Protein AF-A0A537FAM4-F1 (afdb_monomer)

Sequence (145 aa):
MVNESIRIGIANDASSLRKLSLLSYNQLAQYDSPSCYKLCAISRAAGILASRKKSRRRGLPSRTPYAVRQQLVSCYGFKTRNGGLEIPIRERETSQHTPDQAYIRRHLSTRSHCPFLHPHQEQAESLHRSRRCQVRVHFHGRSGP

Foldseek 3Di:
DLQQLLVQCVVVVNQDLVVSCVRQVVVCVPDQFDPQQSSVSSVVNSVVSVVQVVCVVVVHDDDSDDDPDDDDDPRDDFDQDPQWTWDGGGHVDTDTHRPDPVVVCVVVVVVVDDPDDDPPDDDDDDDDDDDDDDDDDDDDDDDDD

Structure (mmCIF, N/CA/C/O backbone):
data_AF-A0A537FAM4-F1
#
_entry.id   AF-A0A537FAM4-F1
#
loop_
_atom_site.group_PDB
_atom_site.id
_atom_site.type_symbol
_atom_site.label_atom_id
_atom_site.label_alt_id
_atom_site.label_comp_id
_atom_site.label_asym_id
_atom_site.label_entity_id
_atom_site.label_seq_id
_atom_site.pdbx_PDB_ins_code
_atom_site.Cartn_x
_atom_site.Cartn_y
_atom_site.Cartn_z
_atom_site.occupancy
_atom_site.B_iso_or_equiv
_atom_site.auth_seq_id
_atom_site.auth_comp_id
_atom_site.auth_asym_id
_atom_site.auth_atom_id
_atom_site.pdbx_PDB_model_num
ATOM 1 N N . MET A 1 1 ? -0.454 -7.161 -3.845 1.00 91.75 1 MET A N 1
ATOM 2 C CA . MET A 1 1 ? 0.377 -6.212 -3.064 1.00 91.75 1 MET A CA 1
ATOM 3 C C . MET A 1 1 ? -0.455 -5.300 -2.160 1.00 91.75 1 MET A C 1
ATOM 5 O O . MET A 1 1 ? -0.383 -5.498 -0.960 1.00 91.75 1 MET A O 1
ATOM 9 N N . VAL A 1 2 ? -1.291 -4.374 -2.670 1.00 94.00 2 VAL A N 1
ATOM 10 C CA . VAL A 1 2 ? -2.088 -3.451 -1.811 1.00 94.00 2 VAL A CA 1
ATOM 11 C C . VAL A 1 2 ? -2.972 -4.201 -0.811 1.00 94.00 2 VAL A C 1
ATOM 13 O O . VAL A 1 2 ? -2.919 -3.919 0.381 1.00 94.00 2 VAL A O 1
ATOM 16 N N . ASN A 1 3 ? -3.750 -5.183 -1.279 1.00 94.88 3 ASN A N 1
ATOM 17 C CA . ASN A 1 3 ? -4.615 -5.987 -0.408 1.00 94.88 3 ASN A CA 1
ATOM 18 C C . ASN A 1 3 ? -3.827 -6.772 0.645 1.00 94.88 3 ASN A C 1
ATOM 20 O O . ASN A 1 3 ? -4.286 -6.891 1.775 1.00 94.88 3 ASN A O 1
ATOM 24 N N . GLU A 1 4 ? -2.621 -7.229 0.307 1.00 95.06 4 GLU A N 1
ATOM 25 C CA . GLU A 1 4 ? -1.744 -7.916 1.255 1.00 95.06 4 GLU A CA 1
ATOM 26 C C . GLU A 1 4 ? -1.268 -6.954 2.350 1.00 95.06 4 GLU A C 1
ATOM 28 O O . GLU A 1 4 ? -1.442 -7.218 3.535 1.00 95.06 4 GLU A O 1
ATOM 33 N N . SER A 1 5 ? -0.810 -5.758 1.972 1.00 95.56 5 SER A N 1
ATOM 34 C CA . SER A 1 5 ? -0.469 -4.702 2.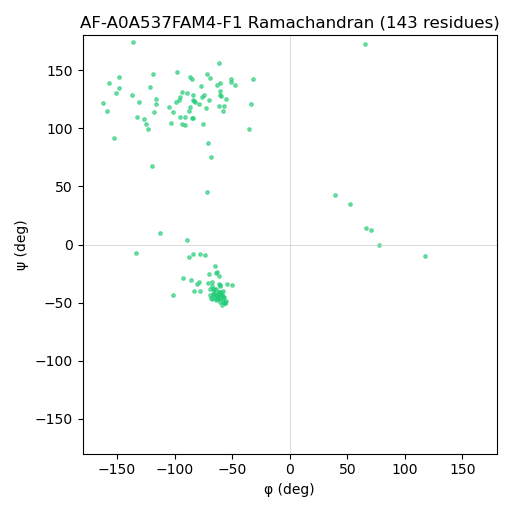933 1.00 95.56 5 SER A CA 1
ATOM 35 C C . SER A 1 5 ? -1.667 -4.267 3.786 1.00 95.56 5 SER A C 1
ATOM 37 O O . SER A 1 5 ? -1.499 -3.965 4.965 1.00 95.56 5 SER A O 1
ATOM 39 N N . ILE A 1 6 ? -2.888 -4.261 3.236 1.00 96.44 6 ILE A N 1
ATOM 40 C CA . ILE A 1 6 ? -4.110 -4.009 4.013 1.00 96.44 6 ILE A CA 1
ATOM 41 C C . ILE A 1 6 ? -4.320 -5.112 5.056 1.00 96.44 6 ILE A C 1
ATOM 43 O O . ILE A 1 6 ? -4.560 -4.793 6.219 1.00 96.44 6 ILE A O 1
ATOM 47 N N . ARG A 1 7 ? -4.209 -6.391 4.671 1.00 96.69 7 ARG A N 1
ATOM 48 C CA . ARG A 1 7 ? -4.351 -7.529 5.593 1.00 96.69 7 ARG A CA 1
ATOM 49 C C . ARG A 1 7 ? -3.345 -7.449 6.739 1.00 96.69 7 ARG A C 1
ATOM 51 O O . ARG A 1 7 ? -3.753 -7.504 7.898 1.00 96.69 7 ARG A O 1
ATOM 58 N N . ILE A 1 8 ? -2.069 -7.224 6.421 1.00 96.62 8 ILE A N 1
ATOM 59 C CA . ILE A 1 8 ? -0.991 -7.046 7.406 1.00 96.62 8 ILE A CA 1
ATOM 60 C C . ILE A 1 8 ? -1.304 -5.871 8.339 1.00 96.62 8 ILE A C 1
ATOM 62 O O . ILE A 1 8 ? -1.177 -5.986 9.559 1.00 96.62 8 ILE A O 1
ATOM 66 N N . GLY A 1 9 ? -1.759 -4.745 7.784 1.00 96.50 9 GLY A N 1
ATOM 67 C CA . GLY A 1 9 ? -2.102 -3.558 8.560 1.00 96.50 9 GLY A CA 1
ATOM 68 C C . GLY A 1 9 ? -3.276 -3.765 9.515 1.00 96.50 9 GLY A C 1
ATOM 69 O O . GLY A 1 9 ? -3.234 -3.278 10.642 1.00 96.50 9 GLY A O 1
ATOM 70 N N . ILE A 1 10 ? -4.296 -4.524 9.108 1.00 95.81 10 ILE A N 1
ATOM 71 C CA . ILE A 1 10 ? -5.434 -4.871 9.971 1.00 95.81 10 ILE A CA 1
ATOM 72 C C . ILE A 1 10 ? -4.998 -5.805 11.098 1.00 95.81 10 ILE A C 1
ATOM 74 O O . ILE A 1 10 ? -5.345 -5.539 12.245 1.00 95.81 10 ILE A O 1
ATOM 78 N N . ALA A 1 11 ? -4.214 -6.842 10.789 1.00 96.19 11 ALA A N 1
ATOM 79 C CA . ALA A 1 11 ? -3.727 -7.799 11.783 1.00 96.19 11 ALA A CA 1
ATOM 80 C C . ALA A 1 11 ? -2.852 -7.145 12.873 1.00 96.19 11 ALA A C 1
ATOM 82 O O . ALA A 1 11 ? -2.811 -7.630 13.996 1.00 96.19 11 ALA A O 1
ATOM 83 N N . ASN A 1 12 ? -2.187 -6.026 12.562 1.00 95.62 12 ASN A N 1
ATOM 84 C CA . ASN A 1 12 ? -1.235 -5.349 13.454 1.00 95.62 12 ASN A CA 1
ATOM 85 C C . ASN A 1 12 ? -1.703 -3.960 13.961 1.00 95.62 12 ASN A C 1
ATOM 87 O O . ASN A 1 12 ? -0.879 -3.189 14.478 1.00 95.62 12 ASN A O 1
ATOM 91 N N . ASP A 1 13 ? -2.975 -3.591 13.729 1.00 93.75 13 ASP A N 1
ATOM 92 C CA . ASP A 1 13 ? -3.549 -2.230 13.879 1.00 93.75 13 ASP A CA 1
ATOM 93 C C . ASP A 1 13 ? -2.583 -1.115 13.411 1.00 93.75 13 ASP A C 1
ATOM 95 O O . ASP A 1 13 ? -2.384 -0.071 14.040 1.00 93.75 13 ASP A O 1
ATOM 99 N N . ALA A 1 14 ? -1.916 -1.349 12.280 1.00 95.56 14 ALA A N 1
ATOM 100 C CA . ALA A 1 14 ? -0.954 -0.431 11.692 1.00 95.56 14 ALA A CA 1
ATOM 101 C C . ALA A 1 14 ? -1.636 0.437 10.630 1.00 95.56 14 ALA A C 1
ATOM 103 O O . ALA A 1 14 ? -2.265 -0.061 9.706 1.00 95.56 14 ALA A O 1
ATOM 104 N N . SER A 1 15 ? -1.498 1.758 10.749 1.00 93.81 15 SER A N 1
ATOM 105 C CA . SER A 1 15 ? -2.027 2.731 9.773 1.00 93.81 15 SER A CA 1
ATOM 106 C C . SER A 1 15 ? -1.020 3.814 9.383 1.00 93.81 15 SER A C 1
ATOM 108 O O . SER A 1 15 ? -1.289 4.598 8.478 1.00 93.81 15 SER A O 1
ATOM 110 N N . SER A 1 16 ? 0.143 3.868 10.041 1.00 95.50 16 SER A N 1
ATOM 111 C CA . SER A 1 16 ? 1.231 4.761 9.650 1.00 95.50 16 SER A CA 1
ATOM 112 C C . SER A 1 16 ? 2.081 4.115 8.562 1.00 95.50 16 SER A C 1
ATOM 114 O O . SER A 1 16 ? 2.355 2.914 8.611 1.00 95.50 16 SER A O 1
ATOM 116 N N . LEU A 1 17 ? 2.541 4.930 7.610 1.00 95.31 17 LEU A N 1
ATOM 117 C CA . LEU A 1 17 ? 3.401 4.471 6.521 1.00 95.31 17 LEU A CA 1
ATOM 118 C C . LEU A 1 17 ? 4.650 3.762 7.058 1.00 95.31 17 LEU A C 1
ATOM 120 O O . LEU A 1 17 ? 4.929 2.639 6.665 1.00 95.31 17 LEU A O 1
ATOM 124 N N . ARG A 1 18 ? 5.341 4.369 8.032 1.00 96.19 18 ARG A N 1
ATOM 125 C CA . ARG A 1 18 ? 6.561 3.809 8.636 1.00 96.19 18 ARG A CA 1
ATOM 126 C C . ARG A 1 18 ? 6.351 2.402 9.209 1.00 96.19 18 ARG A C 1
ATOM 128 O O . ARG A 1 18 ? 7.123 1.502 8.893 1.00 96.19 18 ARG A O 1
ATOM 135 N N . LYS A 1 19 ? 5.308 2.203 10.029 1.00 96.44 19 LYS A N 1
ATOM 136 C CA . LYS A 1 19 ? 5.022 0.895 10.647 1.00 96.44 19 LYS A CA 1
ATOM 137 C C . LYS A 1 19 ? 4.623 -0.128 9.585 1.00 96.44 19 LYS A C 1
ATOM 139 O O . LYS A 1 19 ? 5.084 -1.263 9.625 1.00 96.44 19 LYS A O 1
ATOM 144 N N . LEU A 1 20 ? 3.795 0.277 8.622 1.00 96.44 20 LEU A N 1
ATOM 145 C CA . LEU A 1 20 ? 3.327 -0.622 7.573 1.00 96.44 20 LEU A CA 1
ATOM 146 C C . LEU A 1 20 ? 4.455 -1.042 6.624 1.00 96.44 20 LEU A C 1
ATOM 148 O O . LEU A 1 20 ? 4.478 -2.200 6.219 1.00 96.44 20 LEU A O 1
ATOM 152 N N . SER A 1 21 ? 5.405 -0.150 6.330 1.00 95.38 21 SER A N 1
ATOM 153 C CA . SER A 1 21 ? 6.608 -0.471 5.557 1.00 95.38 21 SER A CA 1
ATOM 154 C C . SER A 1 21 ? 7.450 -1.538 6.242 1.00 95.38 21 SER A C 1
ATOM 156 O O . SER A 1 21 ? 7.768 -2.537 5.609 1.00 95.38 21 SER A O 1
ATOM 158 N N . LEU A 1 22 ? 7.738 -1.383 7.538 1.00 95.81 22 LEU A N 1
ATOM 159 C CA . LEU A 1 22 ? 8.531 -2.364 8.286 1.00 95.81 22 LEU A CA 1
ATOM 160 C C . LEU A 1 22 ? 7.884 -3.759 8.286 1.00 95.81 22 LEU A C 1
ATOM 162 O O . LEU A 1 22 ? 8.572 -4.758 8.114 1.00 95.81 22 LEU A O 1
ATOM 166 N N . LEU A 1 23 ? 6.559 -3.820 8.442 1.00 96.06 23 LEU A N 1
ATOM 167 C CA . LEU A 1 23 ? 5.820 -5.084 8.502 1.00 96.06 23 LEU A CA 1
ATOM 168 C C . LEU A 1 23 ? 5.603 -5.720 7.123 1.00 96.06 23 LEU A C 1
ATOM 170 O O . LEU A 1 23 ? 5.674 -6.936 6.981 1.00 96.06 23 LEU A O 1
ATOM 174 N N . SER A 1 24 ? 5.298 -4.906 6.110 1.00 96.00 24 SER A N 1
ATOM 175 C CA . SER A 1 24 ? 4.837 -5.409 4.811 1.00 96.00 24 SER A CA 1
ATOM 176 C C . SER A 1 24 ? 5.964 -5.620 3.814 1.00 96.00 24 SER A C 1
ATOM 178 O O . SER A 1 24 ? 5.827 -6.467 2.940 1.00 96.00 24 SER A O 1
ATOM 180 N N . TYR A 1 25 ? 7.062 -4.861 3.893 1.00 93.62 25 TYR A N 1
ATOM 181 C CA . TYR A 1 25 ? 8.061 -4.849 2.821 1.00 93.62 25 TYR A CA 1
ATOM 182 C C . TYR A 1 25 ? 8.712 -6.221 2.609 1.00 93.62 25 TYR A C 1
ATOM 184 O O . TYR A 1 25 ? 8.764 -6.696 1.478 1.00 93.62 25 TYR A O 1
ATOM 192 N N . ASN A 1 26 ? 9.100 -6.898 3.695 1.00 91.75 26 ASN A N 1
ATOM 193 C CA . ASN A 1 26 ? 9.684 -8.240 3.622 1.00 91.75 26 ASN A CA 1
ATOM 194 C C . ASN A 1 26 ? 8.677 -9.283 3.118 1.00 91.75 26 ASN A C 1
ATOM 196 O O . ASN A 1 26 ? 9.033 -10.131 2.309 1.00 91.75 26 ASN A O 1
ATOM 200 N N . GLN A 1 27 ? 7.403 -9.187 3.512 1.00 93.12 27 GLN A N 1
ATOM 201 C CA . GLN A 1 27 ? 6.365 -10.094 3.003 1.00 93.12 27 GLN A CA 1
ATOM 202 C C . GLN A 1 27 ? 6.081 -9.868 1.515 1.00 93.12 27 GLN A C 1
ATOM 204 O O . GLN A 1 27 ? 5.779 -10.800 0.777 1.00 93.12 27 GLN A O 1
ATOM 209 N N . LEU A 1 28 ? 6.207 -8.626 1.043 1.00 91.62 28 LEU A N 1
ATOM 210 C CA . LEU A 1 28 ? 6.073 -8.306 -0.372 1.00 91.62 28 LEU A CA 1
ATOM 211 C C . LEU A 1 28 ? 7.323 -8.668 -1.194 1.00 91.62 28 LEU A C 1
ATOM 213 O O . LEU A 1 28 ? 7.269 -8.582 -2.421 1.00 91.62 28 LEU A O 1
ATOM 217 N N . ALA A 1 29 ? 8.436 -9.069 -0.572 1.00 88.12 29 ALA A N 1
ATOM 218 C CA . ALA A 1 29 ? 9.655 -9.436 -1.294 1.00 88.12 29 ALA A CA 1
ATOM 219 C C . ALA A 1 29 ? 9.461 -10.671 -2.190 1.00 88.12 29 ALA A C 1
ATOM 221 O O . ALA A 1 29 ? 10.136 -10.780 -3.207 1.00 88.12 29 ALA A O 1
ATOM 222 N N . GLN A 1 30 ? 8.486 -11.531 -1.873 1.00 89.94 30 GLN A N 1
ATOM 223 C CA . GLN A 1 30 ? 8.122 -12.703 -2.678 1.00 89.94 30 GLN A CA 1
ATOM 224 C C . GLN A 1 30 ? 7.562 -12.361 -4.071 1.00 89.94 30 GLN A C 1
ATOM 226 O O . GLN A 1 30 ? 7.495 -13.229 -4.936 1.00 89.94 30 GLN A O 1
ATOM 231 N N . TYR A 1 31 ? 7.106 -11.122 -4.293 1.00 88.62 31 TYR A N 1
ATOM 232 C CA . TYR A 1 31 ? 6.600 -10.702 -5.597 1.00 88.62 31 TYR A CA 1
ATOM 233 C C . TYR A 1 31 ? 7.765 -10.262 -6.491 1.00 88.62 31 TYR A C 1
ATOM 235 O O . TYR A 1 31 ? 8.482 -9.316 -6.137 1.00 88.62 31 TYR A O 1
ATOM 243 N N . ASP A 1 32 ? 7.877 -10.878 -7.674 1.00 87.44 32 ASP A N 1
ATOM 244 C CA . ASP A 1 32 ? 8.748 -10.451 -8.782 1.00 87.44 32 ASP A CA 1
ATOM 245 C C . ASP A 1 32 ? 8.232 -9.127 -9.362 1.00 87.44 32 ASP A C 1
ATOM 247 O O . ASP A 1 32 ? 7.514 -9.062 -10.355 1.00 87.44 32 ASP A O 1
ATOM 251 N N . SER A 1 33 ? 8.475 -8.053 -8.619 1.00 84.38 33 SER A N 1
ATOM 252 C CA . SER A 1 33 ? 8.024 -6.707 -8.934 1.00 84.38 33 SER A CA 1
ATOM 253 C C . SER A 1 33 ? 9.040 -5.693 -8.411 1.00 84.38 33 SER A C 1
ATOM 255 O O . SER A 1 33 ? 9.587 -5.893 -7.319 1.00 84.38 33 SER A O 1
ATOM 257 N N . PRO A 1 34 ? 9.263 -4.587 -9.139 1.00 86.25 34 PRO A N 1
ATOM 258 C CA . PRO A 1 34 ? 10.133 -3.509 -8.701 1.00 86.25 34 PRO A CA 1
ATOM 259 C C . PRO A 1 34 ? 9.813 -3.006 -7.288 1.00 86.25 34 PRO A C 1
ATOM 261 O O . PRO A 1 34 ? 8.647 -2.831 -6.908 1.00 86.25 34 PRO A O 1
ATOM 264 N N . SER A 1 35 ? 10.860 -2.674 -6.531 1.00 87.88 35 SER A N 1
ATOM 265 C CA . SER A 1 35 ? 10.756 -2.033 -5.209 1.00 87.88 35 SER A CA 1
ATOM 266 C C . SER A 1 35 ? 9.838 -0.802 -5.187 1.00 87.88 35 SER A C 1
ATOM 268 O O . SER A 1 35 ? 9.089 -0.610 -4.224 1.00 87.88 35 SER A O 1
ATOM 270 N N . CYS A 1 36 ? 9.797 -0.008 -6.263 1.00 85.06 36 CYS A N 1
ATOM 271 C CA . CYS A 1 36 ? 8.892 1.136 -6.361 1.00 85.06 36 CYS A CA 1
ATOM 272 C C . CYS A 1 36 ? 7.413 0.740 -6.261 1.00 85.06 36 CYS A C 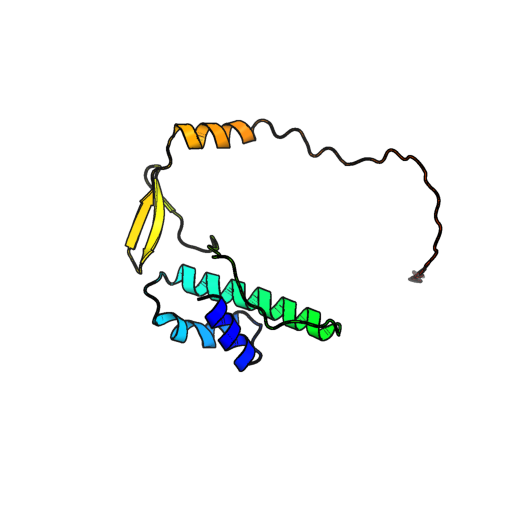1
ATOM 274 O O . CYS A 1 36 ? 6.662 1.380 -5.525 1.00 85.06 36 CYS A O 1
ATOM 276 N N . TYR A 1 37 ? 6.988 -0.342 -6.918 1.00 87.38 37 TYR A N 1
ATOM 277 C CA . TYR A 1 37 ? 5.605 -0.815 -6.850 1.00 87.38 37 TYR A CA 1
ATOM 278 C C . TYR A 1 37 ? 5.268 -1.408 -5.481 1.00 87.38 37 TYR A C 1
ATOM 280 O O . TYR A 1 37 ? 4.154 -1.199 -4.990 1.00 87.38 37 TYR A O 1
ATOM 288 N N . LYS A 1 38 ? 6.238 -2.048 -4.811 1.00 90.12 38 LYS A N 1
ATOM 289 C CA . LYS A 1 38 ? 6.110 -2.491 -3.409 1.00 90.12 38 LYS A CA 1
ATOM 290 C C . LYS A 1 38 ? 5.816 -1.302 -2.495 1.00 90.12 38 LYS A C 1
ATOM 292 O O . LYS A 1 38 ? 4.813 -1.303 -1.781 1.00 90.12 38 LYS A O 1
ATOM 297 N N . LEU A 1 39 ? 6.621 -0.246 -2.577 1.00 90.56 39 LEU A N 1
ATOM 298 C CA . LEU A 1 39 ? 6.443 0.963 -1.768 1.00 90.56 39 LEU A CA 1
ATOM 299 C C . LEU A 1 39 ? 5.148 1.715 -2.105 1.00 90.56 39 LEU A C 1
ATOM 301 O O . LEU A 1 39 ? 4.432 2.136 -1.193 1.00 90.56 39 LEU A O 1
ATOM 305 N N . CYS A 1 40 ? 4.794 1.829 -3.389 1.00 90.12 40 CYS A N 1
ATOM 306 C CA . CYS A 1 40 ? 3.524 2.415 -3.819 1.00 90.12 40 CYS A CA 1
ATOM 307 C C . CYS A 1 40 ? 2.325 1.659 -3.222 1.00 90.12 40 CYS A C 1
ATOM 309 O O . CYS A 1 40 ? 1.367 2.282 -2.751 1.00 90.12 40 CYS A O 1
ATOM 311 N N . ALA A 1 41 ? 2.377 0.323 -3.207 1.00 92.19 41 ALA A N 1
ATOM 312 C CA . ALA A 1 41 ? 1.315 -0.503 -2.651 1.00 92.19 41 ALA A CA 1
ATOM 313 C C . ALA A 1 41 ? 1.149 -0.294 -1.137 1.00 92.19 41 ALA A C 1
ATOM 315 O O . ALA A 1 41 ? 0.023 -0.135 -0.658 1.00 92.19 41 ALA A O 1
ATOM 316 N N . ILE A 1 42 ? 2.263 -0.222 -0.402 1.00 94.12 42 ILE A N 1
ATOM 317 C CA . ILE A 1 42 ? 2.272 0.044 1.044 1.00 94.12 42 ILE A CA 1
ATOM 318 C C . ILE A 1 42 ? 1.732 1.448 1.335 1.00 94.12 42 ILE A C 1
ATOM 320 O O . ILE A 1 42 ? 0.862 1.608 2.192 1.00 94.12 42 ILE A O 1
ATOM 324 N N . SER A 1 43 ? 2.188 2.462 0.595 1.00 93.12 43 SER A N 1
ATOM 325 C CA . SER A 1 43 ? 1.721 3.848 0.737 1.00 93.12 43 SER A CA 1
ATOM 326 C C . SER A 1 43 ? 0.209 3.963 0.538 1.00 93.12 43 SER A C 1
ATOM 328 O O . SER A 1 43 ? -0.509 4.539 1.363 1.00 93.12 43 SER A O 1
ATOM 330 N N . ARG A 1 44 ? -0.308 3.309 -0.506 1.00 93.94 44 ARG A N 1
ATOM 331 C CA . ARG A 1 44 ? -1.744 3.251 -0.779 1.00 93.94 44 ARG A CA 1
ATOM 332 C C . ARG A 1 44 ? -2.522 2.556 0.340 1.00 93.94 44 ARG A C 1
ATOM 334 O O . ARG A 1 44 ? -3.550 3.080 0.773 1.00 93.94 44 ARG A O 1
ATOM 341 N N . ALA A 1 45 ? -2.038 1.413 0.823 1.00 95.19 45 ALA A N 1
ATOM 342 C CA . ALA A 1 45 ? -2.663 0.687 1.925 1.00 95.19 45 ALA A CA 1
ATOM 343 C C . ALA A 1 45 ? -2.696 1.523 3.216 1.00 95.19 45 ALA A C 1
ATOM 345 O O . ALA A 1 45 ? -3.737 1.592 3.871 1.00 95.19 45 ALA A O 1
ATOM 346 N N . ALA A 1 46 ? -1.609 2.228 3.540 1.00 95.81 46 ALA A N 1
ATOM 347 C CA . ALA A 1 46 ? -1.542 3.112 4.700 1.00 95.81 46 ALA A CA 1
ATOM 348 C C . ALA A 1 46 ? -2.607 4.220 4.635 1.00 95.81 46 ALA A C 1
ATOM 350 O O . ALA A 1 46 ? -3.320 4.440 5.614 1.00 95.81 46 ALA A O 1
ATOM 351 N N . GLY A 1 47 ? -2.794 4.854 3.472 1.00 94.88 47 GLY A N 1
ATOM 352 C CA . GLY A 1 47 ? -3.842 5.862 3.274 1.00 94.88 47 GLY A CA 1
ATOM 353 C C . GLY A 1 47 ? -5.258 5.315 3.496 1.00 94.88 47 GLY A C 1
ATOM 354 O O . GLY A 1 47 ? -6.069 5.932 4.191 1.00 94.88 47 GLY A O 1
ATOM 355 N N . ILE A 1 48 ? -5.546 4.120 2.970 1.00 95.06 48 ILE A N 1
ATOM 356 C CA . ILE A 1 48 ? -6.838 3.440 3.160 1.00 95.06 48 ILE A CA 1
ATOM 357 C C . ILE A 1 48 ? -7.076 3.129 4.646 1.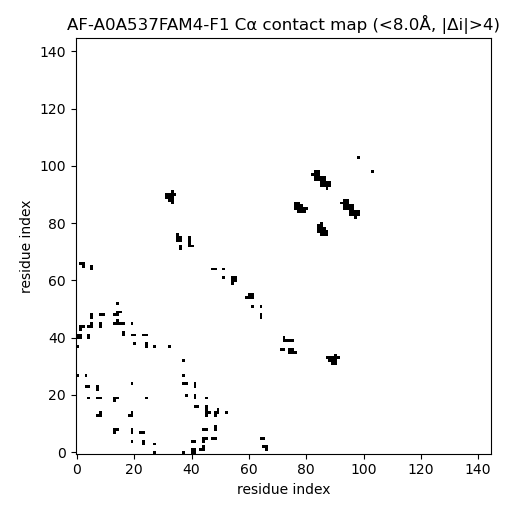00 95.06 48 ILE A C 1
ATOM 359 O O . ILE A 1 48 ? -8.148 3.416 5.185 1.00 95.06 48 ILE A O 1
ATOM 363 N N . LEU A 1 49 ? -6.069 2.586 5.333 1.00 96.38 49 LEU A N 1
ATOM 364 C CA . LEU A 1 49 ? -6.148 2.233 6.751 1.00 96.38 49 LEU A CA 1
ATOM 365 C C . LEU A 1 49 ? -6.278 3.470 7.648 1.00 96.38 49 LEU A C 1
ATOM 367 O O . LEU A 1 49 ? -7.051 3.454 8.607 1.00 96.38 49 LEU A O 1
ATOM 371 N N . ALA A 1 50 ? -5.584 4.562 7.325 1.00 95.94 50 ALA A N 1
ATOM 372 C CA . ALA A 1 50 ? -5.713 5.835 8.027 1.00 95.94 50 ALA A CA 1
ATOM 373 C C . ALA A 1 50 ? -7.125 6.423 7.878 1.00 95.94 50 ALA A C 1
ATOM 375 O O . ALA A 1 50 ? -7.723 6.848 8.871 1.00 95.94 50 ALA A O 1
ATOM 376 N N . SER A 1 51 ? -7.693 6.379 6.667 1.00 94.81 51 SER A N 1
ATOM 377 C CA . SER A 1 51 ? -9.077 6.793 6.408 1.00 94.81 51 SER A CA 1
ATOM 378 C C . SER A 1 51 ? -10.077 5.951 7.207 1.00 94.81 51 SER A C 1
ATOM 380 O O . SER A 1 51 ? -10.922 6.497 7.919 1.00 94.81 51 SER A O 1
ATOM 382 N N . ARG A 1 52 ? -9.910 4.621 7.213 1.00 94.19 52 ARG A N 1
ATOM 383 C CA . ARG A 1 52 ? -10.705 3.713 8.055 1.00 94.19 52 ARG A CA 1
ATOM 384 C C . ARG A 1 52 ? -10.587 4.046 9.538 1.00 94.19 52 ARG A C 1
ATOM 386 O O . ARG A 1 52 ? -11.6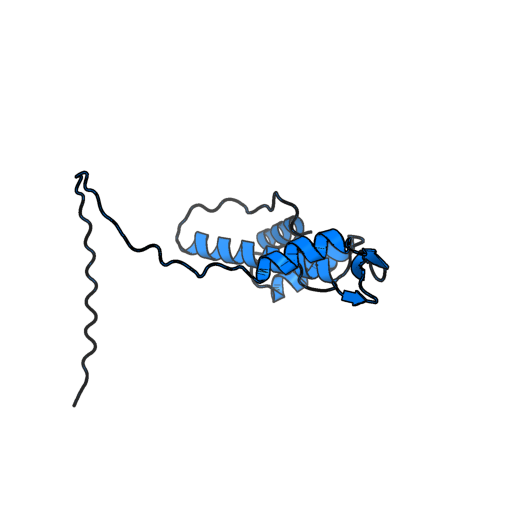00 4.136 10.224 1.00 94.19 52 ARG A O 1
ATOM 393 N N . LYS A 1 53 ? -9.372 4.270 10.045 1.00 93.94 53 LYS A N 1
ATOM 394 C CA . LYS A 1 53 ? -9.146 4.649 11.449 1.00 93.94 53 LYS A CA 1
A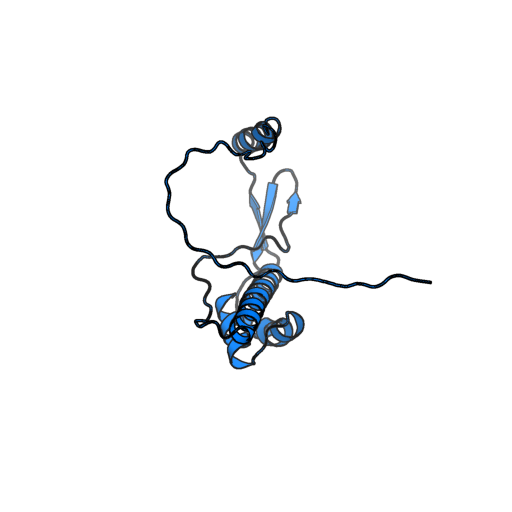TOM 395 C C . LYS A 1 53 ? -9.835 5.974 11.787 1.00 93.94 53 LYS A C 1
ATOM 397 O O . LYS A 1 53 ? -10.334 6.124 12.899 1.00 93.94 53 LYS A O 1
ATOM 402 N N . LYS A 1 54 ? -9.882 6.926 10.850 1.00 94.56 54 LYS A N 1
ATOM 403 C CA . LYS A 1 54 ? -10.606 8.199 10.999 1.00 94.56 54 LYS A CA 1
ATOM 404 C C . LYS A 1 54 ? -12.125 8.001 10.996 1.00 94.56 54 LYS A C 1
ATOM 406 O O . LYS A 1 54 ? -12.800 8.586 11.832 1.00 94.56 54 LYS A O 1
ATOM 411 N N . SER A 1 55 ? -12.647 7.164 10.102 1.00 93.56 55 SER A N 1
ATOM 412 C CA . SER A 1 55 ? -14.072 6.808 10.034 1.00 93.56 55 SER A CA 1
ATOM 413 C C . SER A 1 55 ? -14.540 6.103 11.315 1.00 93.56 55 SER A C 1
ATOM 415 O O . SER A 1 55 ? -15.500 6.544 11.943 1.00 93.56 55 SER A O 1
ATOM 417 N N . ARG A 1 56 ? -13.770 5.116 11.794 1.00 92.50 56 ARG A N 1
ATOM 418 C CA . ARG A 1 56 ? -14.025 4.399 13.054 1.00 92.50 56 ARG A CA 1
ATOM 419 C C . ARG A 1 56 ? -14.070 5.334 14.263 1.00 92.50 56 ARG A C 1
ATOM 421 O O . ARG A 1 56 ? -14.941 5.191 15.109 1.00 92.50 56 ARG A O 1
ATOM 428 N N . ARG A 1 57 ? -13.179 6.332 14.323 1.00 93.62 57 ARG A N 1
ATOM 429 C CA . ARG A 1 57 ? -13.192 7.360 15.383 1.00 93.62 57 ARG A CA 1
ATOM 430 C C . ARG A 1 57 ? -14.458 8.224 15.388 1.00 93.62 57 ARG A C 1
ATOM 432 O O . ARG A 1 57 ? -14.779 8.789 16.420 1.00 93.62 57 ARG A O 1
ATOM 439 N N . ARG A 1 58 ? -15.158 8.340 14.257 1.00 95.31 58 ARG A N 1
ATOM 440 C CA . ARG A 1 58 ? -16.416 9.094 14.127 1.00 95.31 58 ARG A CA 1
ATOM 441 C C . ARG A 1 58 ? -17.658 8.241 14.415 1.00 95.31 58 ARG A C 1
ATOM 443 O O . ARG A 1 58 ? -18.761 8.723 14.209 1.00 95.31 58 ARG A O 1
ATOM 450 N N . GLY A 1 59 ? -17.489 6.975 14.813 1.00 93.00 59 GLY A N 1
ATOM 451 C CA . GLY A 1 59 ? -18.603 6.042 15.014 1.00 93.00 59 GLY A CA 1
ATOM 452 C C . GLY A 1 59 ? -19.282 5.591 13.718 1.00 93.00 59 GLY A C 1
ATOM 453 O O . GLY A 1 59 ? -20.351 4.994 13.763 1.00 93.00 59 GLY A O 1
ATOM 454 N N . LEU A 1 60 ? -18.680 5.863 12.554 1.00 91.25 60 LEU A N 1
ATOM 455 C CA . LEU A 1 60 ? -19.245 5.440 11.279 1.00 91.25 60 LEU A CA 1
ATOM 456 C C . LEU A 1 60 ? -18.982 3.942 11.061 1.00 91.25 60 LEU A C 1
ATOM 458 O O . LEU A 1 60 ? -17.852 3.483 11.280 1.00 91.25 60 LEU A O 1
ATOM 462 N N . PRO A 1 61 ? -19.981 3.176 10.586 1.00 88.56 61 PRO A N 1
ATOM 463 C CA . PRO A 1 61 ? -19.776 1.781 10.234 1.00 88.56 61 PRO A CA 1
ATOM 464 C C . PRO A 1 61 ? -18.738 1.693 9.109 1.00 88.56 61 PRO A C 1
ATOM 466 O O . PRO A 1 61 ? -18.918 2.235 8.020 1.00 88.56 61 PRO A O 1
ATOM 469 N N . SER A 1 62 ? -17.621 1.013 9.375 1.00 87.12 62 SER A N 1
ATOM 470 C CA . SER A 1 62 ? -16.540 0.833 8.404 1.00 87.12 62 SER A CA 1
ATOM 471 C C . SER A 1 62 ? -16.352 -0.643 8.093 1.00 87.12 62 SER A C 1
ATOM 473 O O . SER A 1 62 ? -15.845 -1.404 8.920 1.00 87.12 62 SER A O 1
ATOM 475 N N . ARG A 1 63 ? -16.642 -1.020 6.845 1.00 88.75 63 ARG A N 1
ATOM 476 C CA . ARG A 1 63 ? -16.298 -2.339 6.299 1.00 88.75 63 ARG A CA 1
ATOM 477 C C . ARG A 1 63 ? -14.779 -2.558 6.304 1.00 88.75 63 ARG A C 1
ATOM 479 O O . ARG A 1 63 ? -13.995 -1.602 6.282 1.00 88.75 63 ARG A O 1
ATOM 486 N N . THR A 1 64 ? -14.367 -3.826 6.320 1.00 90.25 64 THR A N 1
ATOM 487 C CA . THR A 1 64 ? -12.988 -4.232 6.032 1.00 90.25 64 THR A CA 1
ATOM 488 C C . THR A 1 64 ? -12.588 -3.725 4.642 1.00 90.25 64 THR A C 1
ATOM 490 O O . THR A 1 64 ? -13.248 -4.068 3.660 1.00 90.25 64 THR A O 1
ATOM 493 N N . PRO A 1 65 ? -11.552 -2.879 4.545 1.00 91.81 65 PRO A N 1
ATOM 494 C CA . PRO A 1 65 ? -11.151 -2.282 3.286 1.00 91.81 65 PRO A CA 1
ATOM 495 C C . PRO A 1 65 ? -10.557 -3.342 2.362 1.00 91.81 65 PRO A C 1
ATOM 497 O O . PRO A 1 65 ? -9.838 -4.233 2.808 1.00 91.81 65 PRO A O 1
ATOM 500 N N . TYR A 1 66 ? -10.838 -3.212 1.070 1.00 92.81 66 TYR A N 1
ATOM 501 C CA . TYR A 1 66 ? -10.296 -4.072 0.027 1.00 92.81 66 TYR A CA 1
ATOM 502 C C . TYR A 1 66 ? -10.208 -3.275 -1.277 1.00 92.81 66 TYR A C 1
ATOM 504 O O . TYR A 1 66 ? -11.164 -2.604 -1.670 1.00 92.81 66 TYR A O 1
ATOM 512 N N . ALA A 1 67 ? -9.057 -3.315 -1.939 1.00 89.81 67 ALA A N 1
ATOM 513 C CA . ALA A 1 67 ? -8.848 -2.701 -3.240 1.00 89.81 67 ALA A CA 1
ATOM 514 C C . ALA A 1 67 ? -9.308 -3.668 -4.340 1.00 89.81 67 ALA A C 1
ATOM 516 O O . ALA A 1 67 ? -8.669 -4.689 -4.585 1.00 89.81 67 ALA A O 1
ATOM 517 N N . VAL A 1 68 ? -10.430 -3.341 -4.986 1.00 87.38 68 VAL A N 1
ATOM 518 C CA . VAL A 1 68 ? -11.028 -4.153 -6.063 1.00 87.38 68 VAL A CA 1
ATOM 519 C C . VAL A 1 68 ? -10.369 -3.870 -7.413 1.00 87.38 68 VAL A C 1
ATOM 521 O O . VAL A 1 68 ? -10.123 -4.780 -8.196 1.00 87.38 68 VAL A O 1
ATOM 524 N N . ARG A 1 69 ? -10.070 -2.598 -7.696 1.00 84.81 69 ARG A N 1
ATOM 525 C CA . ARG A 1 69 ? -9.447 -2.188 -8.959 1.00 84.81 69 ARG A CA 1
ATOM 526 C C . ARG A 1 69 ? -7.932 -2.289 -8.848 1.00 84.81 69 ARG A C 1
ATOM 528 O O . ARG A 1 69 ? -7.363 -1.961 -7.805 1.00 84.81 69 ARG A O 1
ATOM 535 N N . GLN A 1 70 ? -7.287 -2.682 -9.942 1.00 79.88 70 GLN A N 1
ATOM 536 C CA . GLN A 1 70 ? -5.838 -2.582 -10.069 1.00 79.88 70 GLN A CA 1
ATOM 537 C C . GLN A 1 70 ? -5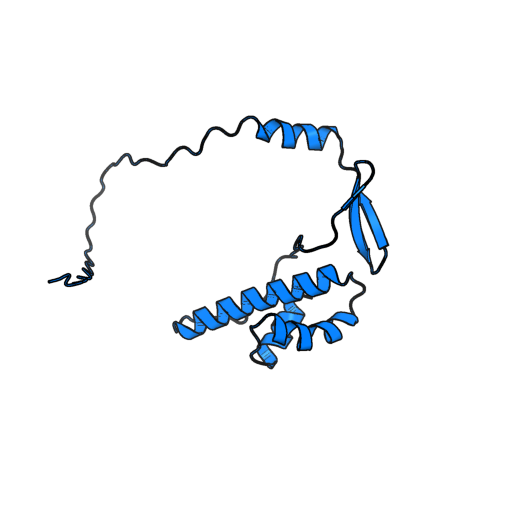.426 -1.108 -9.952 1.00 79.88 70 GLN A C 1
ATOM 539 O O . GLN A 1 70 ? -6.048 -0.225 -10.542 1.00 79.88 70 GLN A O 1
ATOM 544 N N . GLN A 1 71 ? -4.414 -0.837 -9.131 1.00 75.75 71 GLN A N 1
ATOM 545 C CA . GLN A 1 71 ? -3.947 0.514 -8.834 1.00 75.75 71 GLN A CA 1
ATOM 546 C C . GLN A 1 71 ? -2.460 0.603 -9.150 1.00 75.75 71 GLN A C 1
ATOM 548 O O . GLN A 1 71 ? -1.627 0.129 -8.380 1.00 75.75 71 GLN A O 1
ATOM 553 N N . LEU A 1 72 ? -2.142 1.239 -10.274 1.00 70.81 72 LEU A N 1
ATOM 554 C CA . LEU A 1 72 ? -0.789 1.659 -10.609 1.00 70.81 72 LEU A CA 1
ATOM 555 C C . LEU A 1 72 ? -0.611 3.075 -10.067 1.00 70.81 72 LEU A C 1
ATOM 557 O O . LEU A 1 72 ? -1.250 4.018 -10.530 1.00 70.81 72 LEU A O 1
ATOM 561 N N . VAL A 1 73 ? 0.199 3.220 -9.020 1.00 65.62 73 VAL A N 1
ATOM 562 C CA . VAL A 1 73 ? 0.557 4.546 -8.515 1.00 65.62 73 VAL A CA 1
ATOM 563 C C . VAL A 1 73 ? 1.890 4.918 -9.142 1.00 65.62 73 VAL A C 1
ATOM 565 O O . VAL A 1 73 ? 2.867 4.190 -9.008 1.00 65.62 73 VAL A O 1
ATOM 568 N N . SER A 1 74 ? 1.915 6.063 -9.817 1.00 61.44 74 SER A N 1
ATOM 569 C CA . SER A 1 74 ? 3.091 6.651 -10.465 1.00 61.44 74 SER A CA 1
ATOM 570 C C . SER A 1 74 ? 4.089 7.209 -9.445 1.00 61.44 74 SER A C 1
ATOM 572 O O . SER A 1 74 ? 4.512 8.356 -9.561 1.00 61.44 74 SER A O 1
ATOM 574 N N . CYS A 1 75 ? 4.399 6.470 -8.376 1.00 59.59 75 CYS A N 1
ATOM 575 C CA . CYS A 1 75 ? 5.197 7.049 -7.305 1.00 59.59 75 CYS A CA 1
ATOM 576 C C . CYS A 1 75 ? 6.695 7.044 -7.632 1.00 59.59 75 CYS A C 1
ATOM 578 O O . CYS A 1 75 ? 7.344 8.029 -7.310 1.00 59.59 75 CYS A O 1
ATOM 580 N N . TYR A 1 76 ? 7.232 6.049 -8.356 1.00 61.44 76 TYR A N 1
ATOM 581 C CA . TYR A 1 76 ? 8.643 6.044 -8.772 1.00 61.44 76 TYR A CA 1
ATOM 582 C C . TYR A 1 76 ? 8.880 5.151 -10.003 1.00 61.44 76 TYR A C 1
ATOM 584 O O . TYR A 1 76 ? 8.357 4.040 -10.064 1.00 61.44 76 TYR A O 1
ATOM 592 N N . GLY A 1 77 ? 9.710 5.607 -10.948 1.00 63.50 77 GLY A N 1
ATOM 593 C CA . GLY A 1 77 ? 10.345 4.733 -11.948 1.00 63.50 77 GLY A CA 1
ATOM 594 C C . GLY A 1 77 ? 9.998 4.987 -13.413 1.00 63.50 77 GLY A C 1
ATOM 595 O O . GLY A 1 77 ? 10.686 4.439 -14.265 1.00 63.50 77 GLY A O 1
ATOM 596 N N . PHE A 1 78 ? 9.011 5.833 -13.718 1.00 74.50 78 PHE A N 1
ATOM 597 C CA . PHE A 1 78 ? 8.797 6.269 -15.097 1.00 74.50 78 PHE A CA 1
ATOM 598 C C . PHE A 1 78 ? 9.889 7.250 -15.500 1.00 74.50 78 PHE A C 1
ATOM 600 O O . PHE A 1 78 ? 10.022 8.316 -14.895 1.00 74.50 78 PHE A O 1
ATOM 607 N N . LYS A 1 79 ? 10.679 6.882 -16.504 1.00 74.06 79 LYS A N 1
ATOM 608 C CA . LYS A 1 79 ? 11.712 7.751 -17.070 1.00 74.06 79 LYS A CA 1
ATOM 609 C C . LYS A 1 79 ? 11.403 8.005 -18.530 1.00 74.06 79 LYS A C 1
ATOM 611 O O . LYS A 1 79 ? 10.870 7.140 -19.211 1.00 74.06 79 LYS A O 1
ATOM 616 N N . THR A 1 80 ? 11.738 9.187 -19.015 1.00 74.88 80 THR A N 1
ATOM 617 C CA . THR A 1 80 ? 11.747 9.461 -20.447 1.00 74.88 80 THR A CA 1
ATOM 618 C C . THR A 1 80 ? 13.182 9.343 -20.939 1.00 74.88 80 THR A C 1
ATOM 620 O O . THR A 1 80 ? 14.081 10.005 -20.421 1.00 74.88 80 THR A O 1
ATOM 623 N N . ARG A 1 81 ? 13.420 8.468 -21.916 1.00 75.69 81 ARG A N 1
ATOM 624 C CA . ARG A 1 81 ? 14.731 8.306 -22.553 1.00 75.69 81 ARG A CA 1
ATOM 625 C C . ARG A 1 81 ? 14.535 8.179 -24.054 1.00 75.69 81 ARG A C 1
ATOM 627 O O . ARG A 1 81 ? 13.723 7.380 -24.502 1.00 75.69 81 ARG A O 1
ATOM 634 N N . ASN A 1 82 ? 15.257 8.989 -24.829 1.00 75.62 82 ASN A N 1
ATOM 635 C CA . ASN A 1 82 ? 15.210 8.987 -26.298 1.00 75.62 82 ASN A CA 1
ATOM 636 C C . ASN A 1 82 ? 13.785 9.099 -26.886 1.00 75.62 82 ASN A C 1
ATOM 638 O O . ASN A 1 82 ? 13.476 8.478 -27.896 1.00 75.62 82 ASN A O 1
ATOM 642 N N . GLY A 1 83 ? 12.892 9.856 -26.237 1.00 73.50 83 GLY A N 1
ATOM 643 C CA . GLY A 1 83 ? 11.493 9.994 -26.668 1.00 73.50 83 GLY A CA 1
ATOM 644 C C . GLY A 1 83 ? 10.579 8.805 -26.328 1.00 73.50 83 GLY A C 1
ATOM 645 O O . GLY A 1 83 ? 9.385 8.873 -26.606 1.00 73.50 83 GLY A O 1
ATOM 646 N N . GLY A 1 84 ? 11.105 7.754 -25.691 1.00 76.38 84 GLY A N 1
ATOM 647 C CA . GLY A 1 84 ? 10.338 6.642 -25.133 1.00 76.38 84 GLY A CA 1
ATOM 648 C C . GLY A 1 84 ? 10.083 6.800 -23.632 1.00 76.38 84 GLY A C 1
ATOM 649 O O . GLY A 1 84 ? 10.891 7.376 -22.900 1.00 76.38 84 GLY A O 1
ATOM 650 N N . LEU A 1 85 ? 8.949 6.279 -23.172 1.00 80.12 85 LEU A N 1
ATOM 651 C CA . LEU A 1 85 ? 8.602 6.105 -21.766 1.00 80.12 85 LEU A CA 1
ATOM 652 C C . LEU A 1 85 ? 9.129 4.750 -21.276 1.00 80.12 85 LEU A C 1
ATOM 654 O O . LEU A 1 85 ? 8.664 3.700 -21.709 1.00 80.12 85 LEU A O 1
ATOM 658 N N . GLU A 1 86 ? 10.078 4.768 -20.351 1.00 80.38 86 GLU A N 1
ATOM 659 C CA . GLU A 1 86 ? 10.581 3.589 -19.653 1.00 80.38 86 GLU A CA 1
ATOM 660 C C . GLU A 1 86 ? 9.663 3.232 -18.484 1.00 80.38 86 GLU A C 1
ATOM 662 O O . GLU A 1 86 ? 9.433 4.043 -17.583 1.00 80.38 86 GLU A O 1
ATOM 667 N N . ILE A 1 87 ? 9.158 2.001 -18.495 1.00 81.50 87 ILE A N 1
ATOM 668 C CA . ILE A 1 87 ? 8.290 1.432 -17.468 1.00 81.50 87 ILE A CA 1
ATOM 669 C C . ILE A 1 87 ? 9.032 0.261 -16.817 1.00 81.50 87 ILE A C 1
ATOM 671 O O . ILE A 1 87 ? 9.400 -0.679 -17.521 1.00 81.50 87 ILE A O 1
ATOM 675 N N . PRO A 1 88 ? 9.270 0.277 -15.495 1.00 80.19 88 PRO A N 1
ATOM 676 C CA . PRO A 1 88 ? 9.902 -0.846 -14.817 1.00 80.19 88 PRO A CA 1
ATOM 677 C C . PRO A 1 88 ? 8.935 -2.033 -14.773 1.00 80.19 88 PRO A C 1
ATOM 679 O O . PRO A 1 88 ? 7.819 -1.901 -14.281 1.00 80.19 88 PRO A O 1
ATOM 682 N N . ILE A 1 89 ? 9.356 -3.188 -15.285 1.00 80.31 89 ILE A N 1
ATOM 683 C CA . ILE A 1 89 ? 8.535 -4.409 -15.306 1.00 80.31 89 ILE A CA 1
ATOM 684 C C . ILE A 1 89 ? 8.957 -5.353 -14.184 1.00 80.31 89 ILE A C 1
ATOM 686 O O . ILE A 1 89 ? 8.104 -5.873 -13.466 1.00 80.31 89 ILE A O 1
ATOM 690 N N . ARG A 1 90 ? 10.269 -5.520 -13.989 1.00 79.25 90 ARG A N 1
ATOM 691 C CA . ARG A 1 90 ? 10.872 -6.380 -12.959 1.00 79.25 90 ARG A CA 1
ATOM 692 C C . ARG A 1 90 ? 12.035 -5.677 -12.280 1.00 79.25 90 ARG A C 1
ATOM 694 O O . ARG A 1 90 ? 12.424 -4.570 -12.657 1.00 79.25 90 ARG A O 1
ATOM 701 N N . GLU A 1 91 ? 12.594 -6.304 -11.252 1.00 74.81 91 GLU A N 1
ATOM 702 C CA . GLU A 1 91 ? 13.790 -5.781 -10.597 1.00 74.81 91 GLU A CA 1
ATOM 703 C C . GLU A 1 91 ? 14.923 -5.649 -11.639 1.00 74.81 91 GLU A C 1
ATOM 705 O O . GLU A 1 91 ? 15.382 -6.641 -12.194 1.00 74.81 91 GLU A O 1
ATOM 710 N N . ARG A 1 92 ? 15.354 -4.409 -11.918 1.00 74.56 92 ARG A N 1
ATOM 711 C CA . ARG A 1 92 ? 16.367 -4.051 -12.938 1.00 74.56 92 ARG A CA 1
ATOM 712 C C . ARG A 1 92 ? 15.973 -4.291 -14.407 1.00 74.56 92 ARG A C 1
ATOM 714 O O . ARG A 1 92 ? 16.837 -4.175 -15.269 1.00 74.56 92 ARG A O 1
ATOM 721 N N . GLU A 1 93 ? 14.696 -4.520 -14.705 1.00 78.00 93 GLU A N 1
ATOM 722 C CA . GLU A 1 93 ? 14.188 -4.630 -16.080 1.00 78.00 93 GLU A CA 1
ATOM 723 C C . GLU A 1 93 ? 13.191 -3.505 -16.379 1.00 78.00 93 GLU A C 1
ATOM 725 O O . GLU A 1 93 ? 12.199 -3.326 -15.663 1.00 78.00 93 GLU A O 1
ATOM 730 N N . THR A 1 94 ? 13.440 -2.748 -17.446 1.00 75.19 94 THR A N 1
ATOM 731 C CA . THR A 1 94 ? 12.551 -1.689 -17.931 1.00 75.19 94 THR A CA 1
ATOM 732 C C . THR A 1 94 ? 12.135 -1.966 -19.369 1.00 75.19 94 THR A C 1
ATOM 734 O O . THR A 1 94 ? 12.956 -2.300 -20.219 1.00 75.19 94 THR A O 1
ATOM 737 N N . SER A 1 95 ? 10.850 -1.793 -19.664 1.00 71.75 95 SER A N 1
ATOM 738 C CA . SER A 1 95 ? 10.351 -1.758 -21.036 1.00 71.75 95 SER A CA 1
ATOM 739 C C . SER A 1 95 ? 10.293 -0.319 -21.518 1.00 71.75 95 SER A C 1
ATOM 741 O O . SER A 1 95 ? 9.739 0.544 -20.839 1.00 71.75 95 SER A O 1
ATOM 743 N N . GLN A 1 96 ? 10.838 -0.061 -22.703 1.00 70.50 96 GLN A N 1
ATOM 744 C CA . GLN A 1 96 ? 10.647 1.202 -23.405 1.00 70.50 96 GLN A CA 1
ATOM 745 C C . GLN A 1 96 ? 9.365 1.123 -24.229 1.00 70.50 96 GLN A C 1
ATOM 747 O O . GLN A 1 96 ? 9.237 0.297 -25.128 1.00 70.50 96 GLN A O 1
ATOM 752 N N . HIS A 1 97 ? 8.410 1.989 -23.918 1.00 70.56 97 HIS A N 1
ATOM 753 C CA . HIS A 1 97 ? 7.243 2.224 -24.747 1.00 70.56 97 HIS A CA 1
ATOM 754 C C . HIS A 1 97 ? 7.427 3.555 -25.467 1.00 70.56 97 HIS A C 1
ATOM 756 O O . HIS A 1 97 ? 7.517 4.594 -24.820 1.00 70.56 97 HIS A O 1
ATOM 762 N N . THR A 1 98 ? 7.471 3.542 -26.794 1.00 65.06 98 THR A N 1
ATOM 763 C CA . THR A 1 98 ? 7.448 4.771 -27.591 1.00 65.06 98 THR A CA 1
ATOM 764 C C . THR A 1 98 ? 5.989 5.087 -27.905 1.00 65.06 98 THR A C 1
ATOM 766 O O . THR A 1 98 ? 5.401 4.397 -28.740 1.00 65.06 98 THR A O 1
ATOM 769 N N . PRO A 1 99 ? 5.358 6.060 -27.222 1.00 64.88 99 PRO A N 1
ATOM 770 C CA . PRO A 1 99 ? 4.004 6.454 -27.571 1.00 64.88 99 PRO A CA 1
ATOM 771 C C . PRO A 1 99 ? 3.973 6.976 -29.011 1.00 64.88 99 PRO A C 1
ATOM 773 O O . PRO A 1 99 ? 4.876 7.699 -29.436 1.00 64.88 99 PRO A O 1
ATOM 776 N N . ASP A 1 100 ? 2.932 6.612 -29.761 1.00 64.62 100 ASP A N 1
ATOM 777 C CA . ASP A 1 100 ? 2.731 7.120 -31.116 1.00 64.62 100 ASP A CA 1
ATOM 778 C C . ASP A 1 100 ? 2.706 8.660 -31.097 1.00 64.62 100 ASP A C 1
ATOM 780 O O . ASP A 1 100 ? 1.936 9.294 -30.367 1.00 64.62 100 ASP A O 1
ATOM 784 N N . GLN A 1 101 ? 3.570 9.272 -31.907 1.00 62.91 101 GLN A N 1
ATOM 785 C CA . GLN A 1 101 ? 3.694 10.721 -32.050 1.00 62.91 101 GLN A CA 1
ATOM 786 C C . GLN A 1 101 ? 2.352 11.377 -32.413 1.00 62.91 101 GLN A C 1
ATOM 788 O O . GLN A 1 101 ? 2.072 12.486 -31.947 1.00 62.91 101 GLN A O 1
ATOM 793 N N . ALA A 1 102 ? 1.495 10.698 -33.187 1.00 57.97 102 ALA A N 1
ATOM 794 C CA . ALA A 1 102 ? 0.169 11.212 -33.530 1.00 57.97 102 ALA A CA 1
ATOM 795 C C . ALA A 1 102 ? -0.776 11.251 -32.314 1.00 57.97 102 ALA A C 1
ATOM 797 O O . ALA A 1 102 ? -1.518 12.224 -32.134 1.00 57.97 102 ALA A O 1
ATOM 798 N N . TYR A 1 103 ? -0.705 10.248 -31.435 1.00 63.53 103 TYR A N 1
ATOM 799 C CA . TYR A 1 103 ? -1.456 10.198 -30.177 1.00 63.53 103 TYR A CA 1
ATOM 800 C C . TYR A 1 103 ? -1.023 11.304 -29.199 1.00 63.53 103 TYR A C 1
ATOM 802 O O . TYR A 1 103 ? -1.866 12.004 -28.631 1.00 63.53 103 TYR A O 1
ATOM 810 N N . ILE A 1 104 ? 0.287 11.534 -29.053 1.00 60.50 104 ILE A N 1
ATOM 811 C CA . ILE A 1 104 ? 0.828 12.586 -28.177 1.00 60.50 104 ILE A CA 1
ATOM 812 C C . ILE A 1 104 ? 0.401 13.978 -28.654 1.00 60.50 104 ILE A C 1
ATOM 814 O O . ILE A 1 104 ? -0.049 14.792 -27.843 1.00 60.50 104 ILE A O 1
ATOM 818 N N . ARG A 1 105 ? 0.504 14.261 -29.963 1.00 56.75 105 ARG A N 1
ATOM 819 C CA . ARG A 1 105 ? 0.110 15.566 -30.519 1.00 56.75 105 ARG A CA 1
ATOM 820 C C . ARG A 1 105 ? -1.368 15.860 -30.298 1.00 56.75 105 ARG A C 1
ATOM 822 O O . ARG A 1 105 ? -1.687 16.981 -29.920 1.00 56.75 105 ARG A O 1
ATOM 829 N N . ARG A 1 106 ? -2.262 14.875 -30.459 1.00 54.28 106 ARG A N 1
ATOM 830 C CA . ARG A 1 106 ? -3.702 15.072 -30.208 1.00 54.28 106 ARG A CA 1
ATOM 831 C C . ARG A 1 106 ? -3.992 15.464 -28.761 1.00 54.28 106 ARG A C 1
ATOM 833 O O . ARG A 1 106 ? -4.789 16.366 -28.543 1.00 54.28 106 ARG A O 1
ATOM 840 N N . HIS A 1 107 ? -3.319 14.848 -27.789 1.00 58.66 107 HIS A N 1
ATOM 841 C CA . HIS A 1 107 ? -3.589 15.106 -26.372 1.00 58.66 107 HIS A CA 1
ATOM 842 C C . HIS A 1 107 ? -2.841 16.314 -25.785 1.00 58.66 107 HIS A C 1
ATOM 844 O O . HIS A 1 107 ? -3.370 16.981 -24.892 1.00 58.66 107 HIS A O 1
ATOM 850 N N . LEU A 1 108 ? -1.644 16.645 -26.283 1.00 49.84 108 LEU A N 1
ATOM 851 C CA . LEU A 1 108 ? -0.937 17.869 -25.885 1.00 49.84 108 LEU A CA 1
ATOM 852 C C . LEU A 1 108 ? -1.485 19.116 -26.598 1.00 49.84 108 LEU A C 1
ATOM 854 O O . LEU A 1 108 ? -1.538 20.175 -25.979 1.00 49.84 108 LEU A O 1
ATOM 858 N N . SER A 1 109 ? -1.975 18.996 -27.840 1.00 45.41 109 SER A N 1
ATOM 859 C CA . SER A 1 109 ? -2.624 20.102 -28.564 1.00 45.41 109 SER A CA 1
ATOM 860 C C . SER A 1 109 ? -3.986 20.481 -27.977 1.00 45.41 109 SER A C 1
ATOM 862 O O . SER A 1 109 ? -4.388 21.632 -28.088 1.00 45.41 109 SER A O 1
ATOM 864 N N . THR A 1 110 ? -4.694 19.570 -27.300 1.00 48.75 110 THR A N 1
ATOM 865 C CA . THR A 1 110 ? -5.918 19.921 -26.553 1.00 48.75 110 THR A CA 1
ATOM 866 C C . THR A 1 110 ? -5.644 20.680 -25.254 1.00 48.75 110 THR A C 1
ATOM 868 O O . THR A 1 110 ? -6.574 21.198 -24.647 1.00 48.75 110 THR A O 1
ATOM 871 N N . ARG A 1 111 ? -4.381 20.793 -24.816 1.00 40.91 111 ARG A N 1
ATOM 872 C CA . ARG A 1 111 ? -4.020 21.553 -23.610 1.00 40.91 111 ARG A CA 1
ATOM 873 C C . ARG A 1 111 ? -3.834 23.055 -23.864 1.00 40.91 111 ARG A C 1
ATOM 875 O O . ARG A 1 111 ? -3.706 23.795 -22.895 1.00 40.91 111 ARG A O 1
ATOM 882 N N . SER A 1 112 ? -3.848 23.512 -25.124 1.00 41.19 112 SER A N 1
ATOM 883 C CA . SER A 1 112 ? -3.864 24.946 -25.468 1.00 41.19 112 SER A CA 1
ATOM 884 C C . SER A 1 112 ? -5.272 25.545 -25.537 1.00 41.19 112 SER A C 1
ATOM 886 O O . SER A 1 112 ? -5.406 26.763 -25.568 1.00 41.19 112 SER A O 1
ATOM 888 N N . HIS A 1 113 ? -6.321 24.719 -25.503 1.00 40.22 113 HIS A N 1
ATOM 889 C CA . HIS A 1 113 ? -7.703 25.170 -25.351 1.00 40.22 113 HIS A CA 1
ATOM 890 C C . HIS A 1 113 ? -8.305 24.573 -24.080 1.00 40.22 113 HIS A C 1
ATOM 892 O O . HIS A 1 113 ? -9.217 23.755 -24.115 1.00 40.22 113 HIS A O 1
ATOM 898 N N . CYS A 1 114 ? -7.784 25.012 -22.935 1.00 32.00 114 CYS A N 1
ATOM 899 C CA . CYS A 1 114 ? -8.603 25.100 -21.736 1.00 32.00 114 CYS A CA 1
ATOM 900 C C . CYS A 1 114 ? -9.498 26.337 -21.912 1.00 32.00 114 CYS A C 1
ATOM 902 O O . CYS A 1 114 ? -8.990 27.448 -21.737 1.00 32.00 114 CYS A O 1
ATOM 904 N N . PRO A 1 115 ? -10.799 26.224 -22.243 1.00 31.53 115 PRO A N 1
ATOM 905 C CA . PRO A 1 115 ? -11.699 27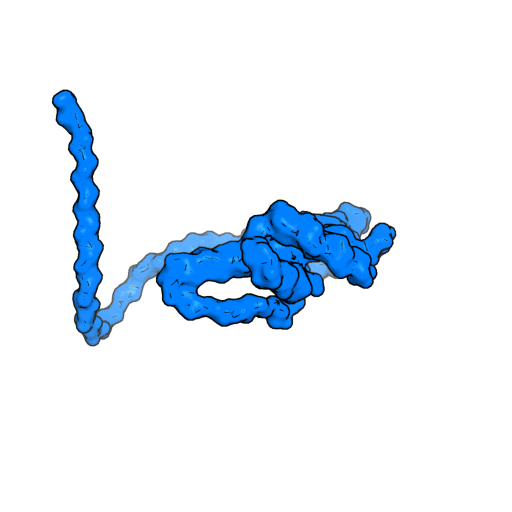.270 -21.812 1.00 31.53 115 PRO A CA 1
ATOM 906 C C . PRO A 1 115 ? -11.610 27.282 -20.287 1.00 31.53 115 PRO A C 1
ATOM 908 O O . PRO A 1 115 ? -11.654 26.243 -19.623 1.00 31.53 115 PRO A O 1
ATOM 911 N N . PHE A 1 116 ? -11.348 28.477 -19.781 1.00 30.73 116 PHE A N 1
ATOM 912 C CA . PHE A 1 116 ? -11.343 28.839 -18.382 1.00 30.73 116 PHE A CA 1
ATOM 913 C C . PHE A 1 116 ? -12.365 28.037 -17.577 1.00 30.73 116 PHE A C 1
ATOM 915 O O . PHE A 1 116 ? -13.486 27.804 -18.028 1.00 30.73 116 PHE A O 1
ATOM 922 N N . LEU A 1 117 ? -11.965 27.681 -16.354 1.00 33.09 117 LEU A N 1
ATOM 923 C CA . LEU A 1 117 ? -12.878 27.507 -15.231 1.00 33.09 117 LEU A CA 1
ATOM 924 C C . LEU A 1 117 ? -13.996 28.547 -15.348 1.00 33.09 117 LEU A C 1
ATOM 926 O O . LEU A 1 117 ? -13.791 29.710 -15.005 1.00 33.09 117 LEU A O 1
ATOM 930 N N . HIS A 1 118 ? -15.155 28.137 -15.856 1.00 29.50 118 HIS A N 1
ATOM 931 C CA . HIS A 1 118 ? -16.348 28.929 -15.677 1.00 29.50 118 HIS A CA 1
ATOM 932 C C . HIS A 1 118 ? -16.828 28.643 -14.253 1.00 29.50 118 HIS A C 1
ATOM 934 O O . HIS A 1 118 ? -17.056 27.476 -13.909 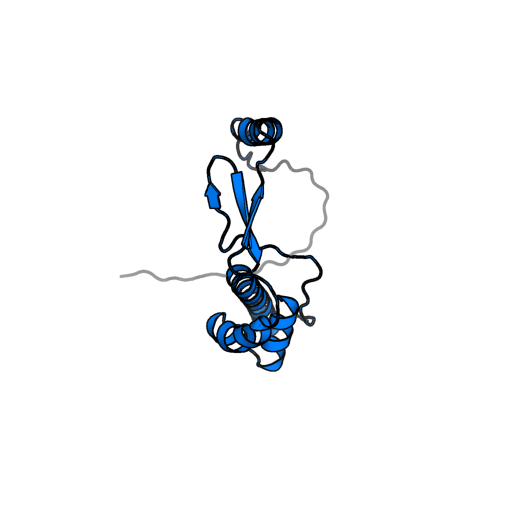1.00 29.50 118 HIS A O 1
ATOM 940 N N . PRO A 1 119 ? -16.935 29.673 -13.400 1.00 30.64 119 PRO A N 1
ATOM 941 C CA . PRO A 1 119 ? -17.604 29.538 -12.124 1.00 30.64 119 PRO A CA 1
ATOM 942 C C . PRO A 1 119 ? -19.051 29.149 -12.416 1.00 30.64 119 PRO A C 1
ATOM 944 O O . PRO A 1 119 ? -19.726 29.775 -13.233 1.00 30.64 119 PRO A O 1
ATOM 947 N N . HIS A 1 120 ? -19.522 28.088 -11.770 1.00 29.95 120 HIS A N 1
ATOM 948 C CA . HIS A 1 120 ? -20.935 27.756 -11.776 1.00 29.95 120 HIS A CA 1
ATOM 949 C C . HIS A 1 120 ? -21.646 28.808 -10.912 1.00 29.95 120 HIS A C 1
ATOM 951 O O . HIS A 1 120 ? -21.757 28.644 -9.699 1.00 29.95 120 HIS A O 1
ATOM 957 N N . GLN A 1 121 ? -22.037 29.926 -11.527 1.00 31.00 121 GLN A N 1
ATOM 958 C CA . GLN A 1 121 ? -22.861 30.954 -10.904 1.00 31.00 121 GLN A CA 1
ATOM 959 C C . GLN A 1 121 ? -24.336 30.627 -11.142 1.00 31.00 121 GLN A C 1
ATOM 961 O O . GLN A 1 121 ? -24.748 30.298 -12.251 1.00 31.00 121 GLN A O 1
ATOM 966 N N . GLU A 1 122 ? -25.082 30.663 -10.044 1.00 33.81 122 GLU A N 1
ATOM 967 C CA . GLU A 1 122 ? -26.503 30.373 -9.910 1.00 33.81 122 GLU A CA 1
ATOM 968 C C . GLU A 1 122 ? -27.385 31.065 -10.955 1.00 33.81 122 GLU A C 1
ATOM 970 O O . GLU A 1 122 ? -27.280 32.274 -11.161 1.00 33.81 122 GLU A O 1
ATOM 975 N N . GLN A 1 123 ? -28.357 30.323 -11.489 1.00 31.62 123 GLN A N 1
ATOM 976 C CA . GLN A 1 123 ? -29.673 30.875 -11.794 1.00 31.62 123 GLN A CA 1
ATOM 977 C C . GLN A 1 123 ? -30.744 29.951 -11.219 1.00 31.62 123 GLN A C 1
ATOM 979 O O . GLN A 1 123 ? -30.765 28.743 -11.450 1.00 31.62 123 GLN A O 1
ATOM 984 N N . ALA A 1 124 ? -31.560 30.565 -10.373 1.00 29.84 124 ALA A N 1
ATOM 985 C CA . ALA A 1 124 ? -32.657 29.985 -9.636 1.00 29.84 124 ALA A CA 1
ATOM 986 C C . ALA A 1 124 ? -33.837 29.661 -10.553 1.00 29.84 124 ALA A C 1
ATOM 988 O O . ALA A 1 124 ? -34.156 30.449 -11.433 1.00 29.84 124 ALA A O 1
ATOM 989 N N . GLU A 1 125 ? -34.564 28.592 -10.233 1.00 30.45 125 GLU A N 1
ATOM 990 C CA . GLU A 1 125 ? -36.022 28.621 -10.307 1.00 30.45 125 GLU A CA 1
ATOM 991 C C . GLU A 1 125 ? -36.626 27.699 -9.242 1.00 30.45 125 GLU A C 1
ATOM 993 O O . GLU A 1 125 ? -36.139 26.609 -8.940 1.00 30.45 125 GLU A O 1
ATOM 998 N N . SER A 1 126 ? -37.636 28.241 -8.571 1.00 30.44 126 SER A N 1
ATOM 999 C CA . SER A 1 126 ? -38.165 27.803 -7.289 1.00 30.44 126 SER A CA 1
ATOM 1000 C C . SER A 1 126 ? -39.174 26.665 -7.417 1.00 30.44 126 SER A C 1
ATOM 1002 O O . SER A 1 126 ? -40.209 26.840 -8.054 1.00 30.44 126 SER A O 1
ATOM 1004 N N . LEU A 1 127 ? -38.983 25.580 -6.662 1.00 33.06 127 LEU A N 1
ATOM 1005 C CA . LEU A 1 127 ? -40.094 24.775 -6.150 1.00 33.06 127 LEU A CA 1
ATOM 1006 C C . LEU A 1 127 ? -39.887 24.494 -4.657 1.00 33.06 127 LEU A C 1
ATOM 1008 O O . LEU A 1 127 ? -38.996 23.769 -4.223 1.00 33.06 127 LEU A O 1
ATOM 1012 N N . HIS A 1 128 ? -40.743 25.144 -3.877 1.00 32.41 128 HIS A N 1
ATOM 1013 C CA . HIS A 1 128 ? -41.006 24.962 -2.457 1.00 32.41 128 HIS A CA 1
ATOM 1014 C C . HIS A 1 128 ? -40.862 23.502 -1.971 1.00 32.41 128 HIS A C 1
ATOM 1016 O O . HIS A 1 128 ? -41.680 22.659 -2.330 1.00 32.41 128 HIS A O 1
ATOM 1022 N N . ARG A 1 129 ? -39.966 23.241 -1.003 1.00 30.20 129 ARG A N 1
ATOM 1023 C CA . ARG A 1 129 ? -40.374 22.657 0.294 1.00 30.20 129 ARG A CA 1
ATOM 1024 C C . ARG A 1 129 ? -39.317 22.850 1.385 1.00 30.20 129 ARG A C 1
ATOM 1026 O O . ARG A 1 129 ? -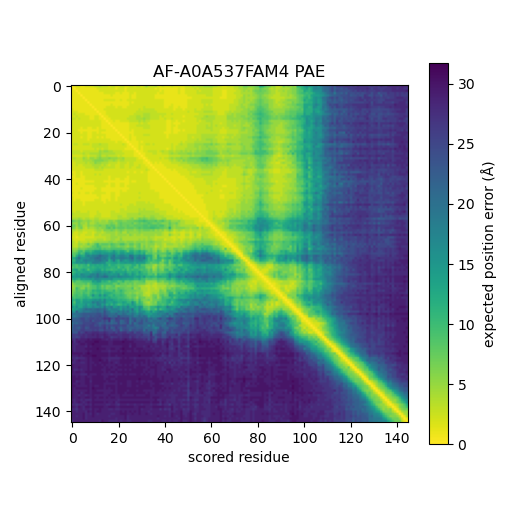38.183 22.402 1.303 1.00 30.20 129 ARG A O 1
ATOM 1033 N N . SER A 1 130 ? -39.772 23.508 2.440 1.00 29.83 130 SER A N 1
ATOM 1034 C CA . SER A 1 130 ? -39.087 23.813 3.691 1.00 29.83 130 SER A CA 1
ATOM 1035 C C . SER A 1 130 ? -38.702 22.561 4.491 1.00 29.83 130 SER A C 1
ATOM 1037 O O . SER A 1 130 ? -39.549 21.688 4.689 1.00 29.83 130 SER A O 1
ATOM 1039 N N . ARG A 1 131 ? -37.485 22.529 5.056 1.00 35.34 131 ARG A N 1
ATOM 1040 C CA . ARG A 1 131 ? -37.262 22.122 6.457 1.00 35.34 131 ARG A CA 1
ATOM 1041 C C . ARG A 1 131 ? -35.931 22.657 6.999 1.00 35.34 131 ARG A C 1
ATOM 1043 O O . ARG A 1 131 ? -34.847 22.312 6.548 1.00 35.34 131 ARG A O 1
ATOM 1050 N N . ARG A 1 132 ? -36.087 23.533 7.990 1.00 31.80 132 ARG A N 1
ATOM 1051 C CA . ARG A 1 132 ? -35.085 24.139 8.872 1.00 31.80 132 ARG A CA 1
ATOM 1052 C C . ARG A 1 132 ? -34.165 23.100 9.524 1.00 31.80 132 ARG A C 1
ATOM 1054 O O . ARG A 1 132 ? -34.674 22.133 10.072 1.00 31.80 132 ARG A O 1
ATOM 1061 N N . CYS A 1 133 ? -32.876 23.425 9.624 1.00 27.47 133 CYS A N 1
ATOM 1062 C CA . CYS A 1 133 ? -32.042 23.169 10.806 1.00 27.47 133 CYS A CA 1
ATOM 1063 C C . CYS A 1 133 ? -30.917 24.218 10.837 1.00 27.47 133 CYS A C 1
ATOM 1065 O O . CYS A 1 133 ? -29.876 24.056 10.209 1.00 27.47 133 CYS A O 1
ATOM 1067 N N . GLN A 1 134 ? -31.160 25.332 11.531 1.00 30.88 134 GLN A N 1
ATOM 1068 C CA . GLN A 1 134 ? -30.125 26.312 11.859 1.00 30.88 134 GLN A CA 1
ATOM 1069 C C . GLN A 1 134 ? -29.271 25.755 13.003 1.00 30.88 134 GLN A C 1
ATOM 1071 O O . GLN A 1 134 ? -29.813 25.428 14.056 1.00 30.88 134 GLN A O 1
ATOM 1076 N N . VAL A 1 135 ? -27.949 25.707 12.836 1.00 30.66 135 VAL A N 1
ATOM 1077 C CA . VAL A 1 135 ? -27.017 25.710 13.971 1.00 30.66 135 VAL A CA 1
ATOM 1078 C C . VAL A 1 135 ? -26.083 26.896 13.776 1.00 30.66 135 VAL A C 1
ATOM 1080 O O . VAL A 1 135 ? -25.160 26.879 12.969 1.00 30.66 135 VAL A O 1
ATOM 1083 N N . ARG A 1 136 ? -26.413 27.967 14.494 1.00 30.06 136 ARG A N 1
ATOM 1084 C CA . ARG A 1 136 ? -25.691 29.233 14.589 1.00 30.06 136 ARG A CA 1
ATOM 1085 C C . ARG A 1 136 ? -24.593 29.058 15.639 1.00 30.06 136 ARG A C 1
ATOM 1087 O O . ARG A 1 136 ? -24.904 28.945 16.819 1.00 30.06 136 ARG A O 1
ATOM 1094 N N . VAL A 1 137 ? -23.327 29.010 15.225 1.00 33.03 137 VAL A N 1
ATOM 1095 C CA . VAL A 1 137 ? -22.184 29.050 16.153 1.00 33.03 137 VAL A CA 1
ATOM 1096 C C . VAL A 1 137 ? -21.687 30.490 16.267 1.00 33.03 137 VAL A C 1
ATOM 1098 O O . VAL A 1 137 ? -21.158 31.059 15.317 1.00 33.03 137 VAL A O 1
ATOM 1101 N N . HIS A 1 138 ? -21.913 31.103 17.427 1.00 32.72 138 HIS A N 1
ATOM 1102 C CA . HIS A 1 138 ? -21.325 32.387 17.797 1.00 32.72 138 HIS A CA 1
ATOM 1103 C C . HIS A 1 138 ? -19.909 32.157 18.336 1.00 32.72 138 HIS A C 1
ATOM 1105 O O . HIS A 1 138 ? -19.739 31.442 19.320 1.00 32.72 138 HIS A O 1
ATOM 1111 N N . PHE A 1 139 ? -18.904 32.789 17.727 1.00 32.88 139 PHE A N 1
ATOM 1112 C CA . PHE A 1 139 ? -17.578 32.950 18.324 1.00 32.88 139 PHE A CA 1
ATOM 1113 C C . PHE A 1 139 ? -17.462 34.374 18.875 1.00 32.88 139 PHE A C 1
ATOM 1115 O O . PHE A 1 139 ? -17.463 35.337 18.112 1.00 32.88 139 PHE A O 1
ATOM 1122 N N . HIS A 1 140 ? -17.359 34.509 20.198 1.00 33.75 140 HIS A N 1
ATOM 1123 C CA . HIS A 1 140 ? -16.902 35.740 20.839 1.00 33.75 140 HIS A CA 1
ATOM 1124 C C . HIS A 1 140 ? -15.391 35.642 21.070 1.00 33.75 140 HIS A C 1
ATOM 1126 O O . HIS A 1 140 ? -14.942 34.958 21.985 1.00 33.75 140 HIS A O 1
ATOM 1132 N N . GLY A 1 141 ? -14.615 36.332 20.233 1.00 33.72 141 GLY A N 1
ATOM 1133 C CA . GLY A 1 141 ? -13.223 36.683 20.504 1.00 33.72 141 GLY A CA 1
ATOM 1134 C C . GLY A 1 141 ? -13.164 38.154 20.901 1.00 33.72 141 GLY A C 1
ATOM 1135 O O . GLY A 1 141 ? -13.361 39.026 20.063 1.00 33.72 141 GLY A O 1
ATOM 1136 N N . ARG A 1 142 ? -12.977 38.411 22.195 1.00 37.59 142 ARG A N 1
ATOM 1137 C CA . ARG A 1 142 ? -12.810 39.733 22.812 1.00 37.59 142 ARG A CA 1
ATOM 1138 C C . ARG A 1 142 ? -11.399 40.245 22.490 1.00 37.59 142 ARG A C 1
ATOM 1140 O O . ARG A 1 142 ? -10.437 39.525 22.745 1.00 37.59 142 ARG A O 1
ATOM 1147 N N . SER A 1 143 ? -11.271 41.464 21.975 1.00 34.34 143 SER A N 1
ATOM 1148 C CA . SER A 1 143 ? -9.986 42.137 21.745 1.00 34.34 143 SER A CA 1
ATOM 1149 C C . SER A 1 143 ? -9.969 43.518 22.409 1.00 34.34 143 SER A C 1
ATOM 1151 O O . SER A 1 143 ? -10.631 44.421 21.910 1.00 34.34 143 SER A O 1
ATOM 1153 N N . GLY A 1 144 ? -9.187 43.617 23.497 1.00 40.38 144 GLY A N 1
ATOM 1154 C CA . GLY A 1 144 ? -8.525 44.810 24.068 1.00 40.38 144 GLY A CA 1
ATOM 1155 C C . GLY A 1 144 ? -9.390 45.944 24.639 1.00 40.38 144 GLY A C 1
ATOM 1156 O O . GLY A 1 144 ? -10.605 45.946 24.434 1.00 40.38 144 GLY A O 1
ATOM 1157 N N . PRO A 1 145 ? -8.777 46.948 25.299 1.00 44.06 145 PRO A N 1
ATOM 1158 C CA . PRO A 1 145 ? -7.391 47.068 25.783 1.00 44.06 145 PRO A CA 1
ATOM 1159 C C . PRO A 1 145 ? -7.206 46.694 27.267 1.00 44.06 145 PRO A C 1
ATOM 1161 O O . PRO A 1 145 ? -8.215 46.610 28.003 1.00 44.06 145 PRO A O 1
#

Solvent-accessible surface area (backbone atoms only — not comparable to full-atom values): 9327 Å² total; per-residue (Å²): 103,38,55,53,32,36,52,56,19,63,80,64,77,35,36,47,52,71,60,37,44,70,67,33,49,69,69,52,61,82,49,89,48,32,68,47,60,55,51,37,24,37,50,51,24,19,53,53,40,40,50,48,55,54,39,50,74,70,72,43,92,70,77,87,85,74,76,85,68,92,80,87,66,92,74,60,66,78,41,79,54,97,84,17,44,30,41,68,63,31,76,96,38,66,46,74,44,64,72,56,68,70,61,52,50,58,61,58,59,54,66,78,64,67,76,69,90,72,78,90,72,88,81,88,83,89,77,92,79,92,81,88,83,86,82,86,81,85,82,89,80,88,80,84,135

pLDDT: mean 71.56, std 24.64, range [27.47, 96.69]

Secondary structure (DSSP, 8-state):
-HHHHHHHHHHTT--SHHHHHHHHTTGGGGS-S-HHHHHHHHHHHHHHHHHHHHHHHTT---PPP---S-----SS--EEETTEEEEEEETTEEEEE---HHHHHHHHHGGG---------------------------------

Mean predicted aligned error: 15.53 Å

Radius of gyration: 24.24 Å; Cα contacts (8 Å, |Δi|>4): 130; chains: 1; bounding box: 57×60×59 Å